Protein AF-A0A238J7X1-F1 (afdb_monomer_lite)

pLDDT: mean 80.58, std 17.17, range [36.69, 96.25]

Sequence (124 aa):
MQLDMCPGELLDRLIIRRFRLQLCAVSSRERREKLLNEVADIERAIKGFDFPNDLECALQSVNAKLWNMECDFSKNELNFSQEVIEEYISLKVKRVQIRSKIDSHFGCGTREYRNFVNKIPCGD

Secondary structure (DSSP, 8-state):
------HHHHHHHHHHHHHHHHTT---SHHHHHHHHHHHHHHHHHTTT----HHHHHHHHHHHHHHHHHHHHHHHS-S---HHHHHHHHHHHHHHHHHHHHHHHHTT--TTHHHHHHTTS----

Organism: NCBI:txid1037362

Radius of gyration: 16.06 Å; chains: 1; bounding box: 39×25×42 Å

Structure (mmCIF, N/CA/C/O backbone):
data_AF-A0A238J7X1-F1
#
_entry.id   AF-A0A238J7X1-F1
#
loop_
_atom_site.group_PDB
_atom_site.id
_atom_site.type_symbol
_atom_site.label_atom_id
_atom_site.label_alt_id
_atom_site.label_comp_id
_atom_site.label_asym_id
_atom_site.label_entity_id
_atom_site.label_seq_id
_atom_site.pdbx_PDB_ins_code
_atom_site.Cartn_x
_atom_site.Cartn_y
_atom_site.Cartn_z
_atom_site.occupancy
_atom_site.B_iso_or_equiv
_atom_site.auth_seq_id
_atom_site.auth_comp_id
_atom_site.auth_asym_id
_atom_site.auth_atom_id
_atom_site.pdbx_PDB_model_num
ATOM 1 N N . MET A 1 1 ? -4.161 11.622 -17.874 1.00 40.41 1 MET A N 1
ATOM 2 C CA . MET A 1 1 ? -3.591 12.118 -16.608 1.00 40.41 1 MET A CA 1
ATOM 3 C C . MET A 1 1 ? -2.203 11.512 -16.488 1.00 40.41 1 MET A C 1
ATOM 5 O O . MET A 1 1 ? -2.116 10.295 -16.411 1.00 40.41 1 MET A O 1
ATOM 9 N N . GLN A 1 2 ? -1.136 12.305 -16.612 1.00 43.50 2 GLN A N 1
ATOM 10 C CA . GLN A 1 2 ? 0.211 11.834 -16.271 1.00 43.50 2 GLN A CA 1
ATOM 11 C C . GLN A 1 2 ? 0.274 11.799 -14.743 1.00 43.50 2 GLN A C 1
ATOM 13 O O . GLN A 1 2 ? 0.018 12.807 -14.091 1.00 43.50 2 GLN A O 1
ATOM 18 N N . LEU A 1 3 ? 0.469 10.613 -14.174 1.00 53.69 3 LEU A N 1
ATOM 19 C CA . LEU A 1 3 ? 0.652 10.451 -12.739 1.00 53.69 3 LEU A CA 1
ATOM 20 C C . LEU A 1 3 ? 2.136 10.703 -12.448 1.00 53.69 3 LEU A C 1
ATOM 22 O O . LEU A 1 3 ? 2.939 9.792 -12.618 1.00 53.69 3 LEU A O 1
ATOM 26 N N . ASP A 1 4 ? 2.497 11.922 -12.042 1.00 65.00 4 ASP A N 1
ATOM 27 C CA . ASP A 1 4 ? 3.839 12.247 -11.529 1.00 65.00 4 ASP A CA 1
ATOM 28 C C . ASP A 1 4 ? 4.024 11.614 -10.139 1.00 65.00 4 ASP A C 1
ATOM 30 O O . ASP A 1 4 ? 3.951 12.276 -9.106 1.00 65.00 4 ASP A O 1
ATOM 34 N N . MET A 1 5 ? 4.173 10.292 -10.099 1.00 77.62 5 MET A N 1
ATOM 35 C CA . MET A 1 5 ? 4.390 9.522 -8.877 1.00 77.62 5 MET A CA 1
ATOM 36 C C . MET A 1 5 ? 5.461 8.469 -9.110 1.00 77.62 5 MET A C 1
ATOM 38 O O . MET A 1 5 ? 5.525 7.860 -10.179 1.00 77.62 5 MET A O 1
ATOM 42 N N . CYS A 1 6 ? 6.272 8.218 -8.084 1.00 87.44 6 CYS A N 1
ATOM 43 C CA . CYS A 1 6 ? 7.248 7.144 -8.144 1.00 87.44 6 CYS A CA 1
ATOM 44 C C . CYS A 1 6 ? 6.577 5.754 -8.198 1.00 87.44 6 CYS A C 1
ATOM 46 O O . CYS A 1 6 ? 5.458 5.584 -7.695 1.00 87.44 6 CYS A O 1
ATOM 48 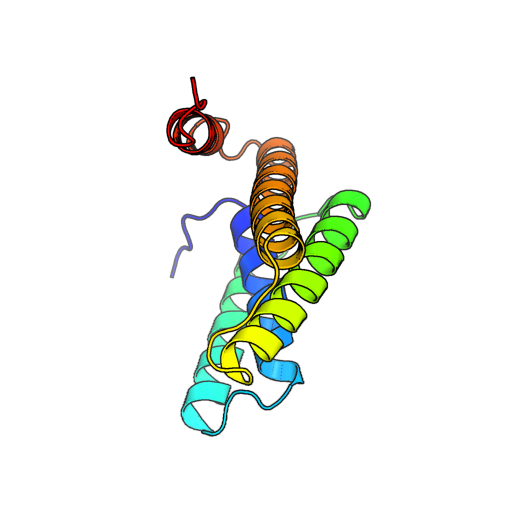N N . PRO A 1 7 ? 7.238 4.736 -8.785 1.00 88.62 7 PRO A N 1
ATOM 49 C CA . PRO A 1 7 ? 6.639 3.413 -8.983 1.00 88.62 7 PRO A CA 1
ATOM 50 C C . PRO A 1 7 ? 6.185 2.722 -7.692 1.00 88.62 7 PRO A C 1
ATOM 52 O O . PRO A 1 7 ? 5.136 2.079 -7.675 1.00 88.62 7 PRO A O 1
ATOM 55 N N . GLY A 1 8 ? 6.921 2.885 -6.593 1.00 90.38 8 GLY A N 1
ATOM 56 C CA . GLY A 1 8 ? 6.549 2.376 -5.276 1.00 90.38 8 GLY A CA 1
ATOM 57 C C . GLY A 1 8 ? 5.301 3.055 -4.715 1.00 90.38 8 GLY A C 1
ATOM 58 O O . GLY A 1 8 ? 4.470 2.384 -4.104 1.00 90.38 8 GLY A O 1
ATOM 59 N N . GLU A 1 9 ? 5.101 4.355 -4.964 1.00 90.75 9 GLU A N 1
ATOM 60 C CA . GLU A 1 9 ? 3.836 5.027 -4.635 1.00 90.75 9 GLU A CA 1
ATOM 61 C C . GLU A 1 9 ? 2.666 4.508 -5.475 1.00 90.75 9 GLU A C 1
ATOM 63 O O . GLU A 1 9 ? 1.577 4.273 -4.944 1.00 90.75 9 GLU A O 1
ATOM 68 N N . LEU A 1 10 ? 2.878 4.319 -6.777 1.00 91.12 10 LEU A N 1
ATOM 69 C CA . LEU A 1 10 ? 1.848 3.801 -7.673 1.00 91.12 10 LEU A CA 1
ATOM 70 C C . LEU A 1 10 ? 1.402 2.394 -7.256 1.00 91.12 10 LEU A C 1
ATOM 72 O O . LEU A 1 10 ? 0.199 2.147 -7.131 1.00 91.12 10 LEU A O 1
ATOM 76 N N . LEU A 1 11 ? 2.353 1.500 -6.974 1.00 93.94 11 LEU A N 1
ATOM 77 C CA . LEU A 1 11 ? 2.066 0.142 -6.513 1.00 93.94 11 LEU A CA 1
ATOM 78 C C . LEU A 1 11 ? 1.311 0.144 -5.176 1.00 93.94 11 LEU A C 1
ATOM 80 O O . LEU A 1 11 ? 0.302 -0.545 -5.022 1.00 93.94 11 LEU A O 1
ATOM 84 N N . ASP A 1 12 ? 1.750 0.964 -4.223 1.00 94.19 12 ASP A N 1
ATOM 85 C CA . ASP A 1 12 ? 1.096 1.122 -2.923 1.00 94.19 12 ASP A CA 1
ATOM 86 C C . ASP A 1 12 ? -0.367 1.577 -3.063 1.00 94.19 12 ASP A C 1
ATOM 88 O O . ASP A 1 12 ? -1.282 1.003 -2.461 1.00 94.19 12 ASP A O 1
ATOM 92 N N . ARG A 1 13 ? -0.617 2.576 -3.920 1.00 91.56 13 ARG A N 1
ATOM 93 C CA . ARG A 1 13 ? -1.975 3.053 -4.212 1.00 91.56 13 ARG A CA 1
ATOM 94 C C . ARG A 1 13 ? -2.830 1.971 -4.858 1.00 91.56 13 ARG A C 1
ATOM 96 O O . ARG A 1 13 ? -3.990 1.827 -4.463 1.00 91.56 13 ARG A O 1
ATOM 103 N N . LEU A 1 14 ? -2.279 1.215 -5.810 1.00 93.44 14 LEU A N 1
ATOM 104 C CA . LEU A 1 14 ? -2.995 0.123 -6.468 1.00 93.44 14 LEU A CA 1
ATOM 105 C C . LEU A 1 14 ? -3.471 -0.920 -5.452 1.00 93.44 14 LEU A C 1
ATOM 107 O O . LEU A 1 14 ? -4.656 -1.259 -5.433 1.00 93.44 14 LEU A O 1
ATOM 111 N N . ILE A 1 15 ? -2.570 -1.382 -4.580 1.00 93.12 15 ILE A N 1
ATOM 112 C CA . ILE A 1 15 ? -2.861 -2.389 -3.551 1.00 93.12 15 ILE A CA 1
ATOM 113 C C . ILE A 1 15 ? -4.021 -1.925 -2.660 1.00 93.12 15 ILE A C 1
ATOM 115 O O . ILE A 1 15 ? -5.005 -2.642 -2.476 1.00 93.12 15 ILE A O 1
ATOM 119 N N . ILE A 1 16 ? -3.964 -0.686 -2.170 1.00 90.31 16 ILE A N 1
ATOM 120 C CA . ILE A 1 16 ? -5.000 -0.127 -1.288 1.00 90.31 16 ILE A CA 1
ATOM 121 C C . ILE A 1 16 ? -6.342 0.006 -2.001 1.00 90.31 16 ILE A C 1
ATOM 123 O O . ILE A 1 16 ? -7.391 -0.276 -1.416 1.00 90.31 16 ILE A O 1
ATOM 127 N N . ARG A 1 17 ? -6.345 0.441 -3.267 1.00 89.62 17 ARG A N 1
ATOM 128 C CA . ARG A 1 17 ? -7.594 0.557 -4.030 1.00 89.62 17 ARG A CA 1
ATOM 129 C C . ARG A 1 17 ? -8.209 -0.813 -4.313 1.00 89.62 17 ARG A C 1
ATOM 131 O O . ARG A 1 17 ? -9.427 -0.941 -4.209 1.00 89.62 17 ARG A O 1
ATOM 138 N N . ARG A 1 18 ? -7.393 -1.838 -4.574 1.00 89.56 18 ARG A N 1
ATOM 139 C CA . ARG A 1 18 ? -7.862 -3.225 -4.714 1.00 89.56 18 ARG A CA 1
ATOM 140 C C . ARG A 1 18 ? -8.485 -3.755 -3.421 1.00 89.56 18 ARG A C 1
ATOM 142 O O . ARG A 1 18 ? -9.589 -4.290 -3.488 1.00 89.56 18 ARG A O 1
ATOM 149 N N . PHE A 1 19 ? -7.871 -3.521 -2.257 1.00 86.56 19 PHE A N 1
ATOM 150 C CA . PHE A 1 19 ? -8.482 -3.896 -0.972 1.0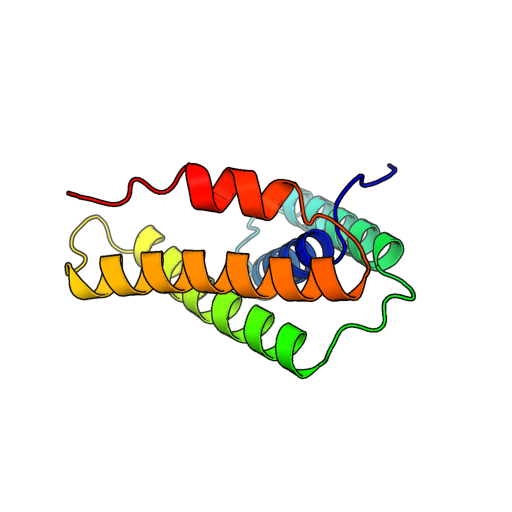0 86.56 19 PHE A CA 1
ATOM 151 C C . PHE A 1 19 ? -9.847 -3.229 -0.761 1.00 86.56 19 PHE A C 1
ATOM 153 O O . PHE A 1 19 ? -10.820 -3.894 -0.403 1.00 86.56 19 PHE A O 1
ATOM 160 N N . ARG A 1 20 ? -9.960 -1.934 -1.082 1.00 82.94 20 ARG A N 1
ATOM 161 C CA . ARG A 1 20 ? -11.235 -1.202 -1.004 1.00 82.94 20 ARG A CA 1
ATOM 162 C C . ARG A 1 20 ? -12.312 -1.753 -1.947 1.00 82.94 20 ARG A C 1
ATOM 164 O O . ARG A 1 20 ? -13.485 -1.739 -1.582 1.00 82.94 20 ARG A O 1
ATOM 171 N N . LEU A 1 21 ? -11.937 -2.234 -3.137 1.00 83.50 21 LEU A N 1
ATOM 172 C CA . LEU A 1 21 ? -12.870 -2.850 -4.091 1.00 83.50 21 LEU A CA 1
ATOM 173 C C . LEU A 1 21 ? -13.360 -4.229 -3.641 1.00 83.50 21 LEU A C 1
ATOM 175 O O . LEU A 1 21 ? -14.544 -4.527 -3.798 1.00 83.50 21 LEU A O 1
ATOM 179 N N . GLN A 1 22 ? -12.463 -5.070 -3.120 1.00 76.94 22 GLN A N 1
ATOM 180 C CA . GLN A 1 22 ? -12.768 -6.464 -2.780 1.00 76.94 22 GLN A CA 1
ATOM 181 C C . GLN A 1 22 ? -13.762 -6.598 -1.622 1.00 76.94 22 GLN A C 1
ATOM 183 O O . GLN A 1 22 ? -14.540 -7.545 -1.593 1.00 76.94 22 GLN A O 1
ATOM 188 N N . LEU A 1 23 ? -13.771 -5.650 -0.684 1.00 62.72 23 LEU A N 1
ATOM 189 C CA . LEU A 1 23 ? -14.472 -5.812 0.593 1.00 62.72 23 LEU A CA 1
ATOM 190 C C . LEU A 1 23 ? -15.825 -5.092 0.683 1.00 62.72 23 LEU A C 1
ATOM 192 O O . LEU A 1 23 ? -16.319 -4.866 1.782 1.00 62.72 23 LEU A O 1
ATOM 196 N N . CYS A 1 24 ? -16.439 -4.711 -0.444 1.00 53.97 24 CYS A N 1
ATOM 197 C CA . CYS A 1 24 ? -17.734 -4.006 -0.467 1.00 53.97 24 CYS A CA 1
ATOM 198 C C . CYS A 1 24 ? -17.786 -2.727 0.401 1.00 53.97 24 CYS A C 1
ATOM 200 O O . CYS A 1 24 ? -18.867 -2.198 0.647 1.00 53.97 24 CYS A O 1
ATOM 202 N N . ALA A 1 25 ? -16.632 -2.163 0.789 1.00 55.44 25 ALA A N 1
ATOM 203 C CA . ALA A 1 25 ? -16.521 -0.899 1.531 1.00 55.44 25 ALA A CA 1
ATOM 204 C C . ALA A 1 25 ? -17.044 0.311 0.731 1.00 55.44 25 ALA A C 1
ATOM 206 O O . ALA A 1 25 ? -17.080 1.444 1.211 1.00 55.44 25 ALA A O 1
ATOM 207 N N . VAL A 1 26 ? -17.444 0.073 -0.517 1.00 61.31 26 VAL A N 1
ATOM 208 C CA . VAL A 1 26 ? -17.997 1.061 -1.420 1.00 61.31 26 VAL A CA 1
ATOM 209 C C . VAL A 1 26 ? -19.493 0.809 -1.563 1.00 61.31 26 VAL A C 1
ATOM 211 O O . VAL A 1 26 ? -19.939 0.076 -2.441 1.00 61.31 26 VAL A O 1
ATOM 214 N N . SER A 1 27 ? -20.263 1.423 -0.668 1.00 68.50 27 SER A N 1
ATOM 215 C CA . SER A 1 27 ? -21.719 1.267 -0.587 1.00 68.50 27 SER A CA 1
ATOM 216 C C . SER A 1 27 ? -22.477 1.825 -1.796 1.00 68.50 27 SER A C 1
ATOM 218 O O . SER A 1 27 ? -23.617 1.431 -2.026 1.00 68.50 27 SER A O 1
ATOM 220 N N . SER A 1 28 ? -21.868 2.716 -2.590 1.00 81.44 28 SER A N 1
ATOM 221 C CA . SER A 1 28 ? -22.499 3.293 -3.780 1.00 81.44 28 SER A CA 1
ATOM 222 C C . SER A 1 28 ? -21.859 2.818 -5.084 1.00 81.44 28 SER A C 1
ATOM 224 O O . SER A 1 28 ? -20.635 2.744 -5.222 1.00 81.44 28 SER A O 1
ATOM 226 N N . ARG A 1 29 ? -22.709 2.553 -6.082 1.00 82.88 29 ARG A N 1
ATOM 227 C CA . ARG A 1 29 ? -22.296 2.173 -7.440 1.00 82.88 29 ARG A CA 1
ATOM 228 C C . ARG A 1 29 ? -21.345 3.198 -8.062 1.00 82.88 29 ARG A C 1
ATOM 230 O O . ARG A 1 29 ? -20.310 2.815 -8.591 1.00 82.88 29 ARG A O 1
ATOM 237 N N . GLU A 1 30 ? -21.653 4.484 -7.923 1.00 84.75 30 GLU A N 1
ATOM 238 C CA . GLU A 1 30 ? -20.835 5.581 -8.454 1.00 84.75 30 GLU A CA 1
ATOM 239 C C . GLU A 1 30 ? -19.417 5.588 -7.862 1.00 84.75 30 GLU A C 1
ATOM 241 O O . GLU A 1 30 ? -18.425 5.677 -8.586 1.00 84.75 30 GLU A O 1
ATOM 246 N N . ARG A 1 31 ? -19.288 5.420 -6.538 1.00 82.88 31 ARG A N 1
ATOM 247 C CA . ARG A 1 31 ? -17.969 5.347 -5.896 1.00 82.88 31 ARG A CA 1
ATOM 248 C C . ARG A 1 31 ? -17.203 4.103 -6.344 1.00 82.88 31 ARG A C 1
ATOM 250 O O . ARG A 1 31 ? -15.978 4.153 -6.438 1.00 82.88 31 ARG A O 1
ATOM 257 N N . ARG A 1 32 ? -17.903 2.995 -6.618 1.00 85.81 32 ARG A N 1
ATOM 258 C CA . ARG A 1 32 ? -17.287 1.750 -7.096 1.00 85.81 32 ARG A CA 1
ATOM 259 C C . ARG A 1 32 ? -16.762 1.919 -8.516 1.00 85.81 32 ARG A C 1
ATOM 261 O O . ARG A 1 32 ? -15.624 1.545 -8.771 1.00 85.81 32 ARG A O 1
ATOM 268 N N . GLU A 1 33 ? -17.550 2.512 -9.407 1.00 89.31 33 GLU A N 1
ATOM 269 C CA . GLU A 1 33 ? -17.140 2.825 -10.782 1.00 89.31 33 GLU A CA 1
ATOM 270 C C . GLU A 1 33 ? -15.945 3.784 -10.797 1.00 89.31 33 GLU A C 1
ATOM 272 O O . GLU A 1 33 ? -14.950 3.518 -11.469 1.00 89.31 33 GLU A O 1
ATOM 277 N N . LYS A 1 34 ? -15.969 4.835 -9.967 1.00 87.69 34 LYS A N 1
ATOM 278 C CA . LYS A 1 34 ? -14.820 5.735 -9.804 1.00 87.69 34 LYS A CA 1
ATOM 279 C C . LYS A 1 34 ? -13.564 4.988 -9.350 1.00 87.69 34 LYS A C 1
ATOM 281 O O . LYS A 1 34 ? -12.492 5.192 -9.908 1.00 87.69 34 LYS A O 1
ATOM 286 N N . LEU A 1 35 ? -13.691 4.102 -8.364 1.00 88.19 35 LEU A N 1
ATOM 287 C CA . LEU A 1 35 ? -12.562 3.333 -7.846 1.00 88.19 35 LEU A CA 1
ATOM 288 C C . LEU A 1 35 ? -12.010 2.331 -8.873 1.00 88.19 35 LEU A C 1
ATOM 290 O O . LEU A 1 35 ? -10.797 2.163 -8.952 1.00 88.19 35 LEU A O 1
ATOM 294 N N . LEU A 1 36 ? -12.877 1.697 -9.667 1.00 90.62 36 LEU A N 1
ATOM 295 C CA . LEU A 1 36 ? -12.475 0.826 -10.776 1.00 90.62 36 LEU A CA 1
ATOM 296 C C . LEU A 1 36 ? -11.698 1.600 -11.844 1.00 90.62 36 LEU A C 1
ATOM 298 O O . LEU A 1 36 ? -10.655 1.130 -12.291 1.00 90.62 36 LEU A O 1
ATOM 302 N N . ASN A 1 37 ? -12.162 2.800 -12.199 1.00 90.50 37 ASN A N 1
ATOM 303 C CA . ASN A 1 37 ? -11.456 3.666 -13.143 1.00 90.50 37 ASN A CA 1
ATOM 304 C C . ASN A 1 37 ? -10.079 4.072 -12.606 1.00 90.50 37 ASN A C 1
ATOM 306 O O . ASN A 1 37 ? -9.088 3.966 -13.319 1.00 90.50 37 ASN A O 1
ATOM 310 N N . GLU A 1 38 ? -9.990 4.457 -11.329 1.00 90.12 38 GLU A N 1
ATOM 311 C CA . GLU A 1 38 ? -8.709 4.792 -10.698 1.00 90.12 38 GLU A CA 1
ATOM 312 C C . GLU A 1 38 ? -7.742 3.596 -10.671 1.00 90.12 38 GLU A C 1
ATOM 314 O O . GLU A 1 38 ? -6.545 3.767 -10.890 1.00 90.12 38 GLU A O 1
ATOM 319 N N . VAL A 1 39 ? -8.243 2.379 -10.437 1.00 92.25 39 VAL A N 1
ATOM 320 C CA . VAL A 1 39 ? -7.435 1.150 -10.507 1.00 92.25 39 VAL A CA 1
ATOM 321 C C . VAL A 1 39 ? -6.922 0.915 -11.923 1.00 92.25 39 VAL A C 1
ATOM 323 O O . VAL A 1 39 ? -5.723 0.716 -12.093 1.00 92.25 39 VAL A O 1
ATOM 326 N N . ALA A 1 40 ? -7.788 1.013 -12.931 1.00 91.50 40 ALA A N 1
ATOM 327 C CA . ALA A 1 40 ? -7.399 0.846 -14.328 1.00 91.50 40 ALA A CA 1
ATOM 328 C C . ALA A 1 40 ? -6.378 1.908 -14.779 1.00 91.50 40 ALA A C 1
ATOM 330 O O . ALA A 1 40 ? -5.458 1.614 -15.541 1.00 91.50 40 ALA A O 1
ATOM 331 N N . ASP A 1 41 ? -6.505 3.147 -14.302 1.00 90.50 41 ASP A N 1
ATOM 332 C CA . ASP A 1 41 ? -5.542 4.218 -14.571 1.00 90.50 41 ASP A CA 1
ATOM 333 C C . ASP A 1 41 ? -4.164 3.903 -13.988 1.00 90.50 41 ASP A C 1
ATOM 335 O O . ASP A 1 41 ? -3.155 4.050 -14.681 1.00 90.50 41 ASP A O 1
ATOM 339 N N . ILE A 1 42 ? -4.117 3.425 -12.742 1.00 90.94 42 ILE A N 1
ATOM 340 C CA . ILE A 1 42 ? -2.860 3.053 -12.090 1.00 90.94 42 ILE A CA 1
ATOM 341 C C . ILE A 1 42 ? -2.252 1.816 -12.758 1.00 90.94 42 ILE A C 1
ATOM 343 O O . ILE A 1 42 ? -1.060 1.824 -13.039 1.00 90.94 42 ILE A O 1
ATOM 347 N N . GLU A 1 43 ? -3.045 0.787 -13.078 1.00 91.31 43 GLU A N 1
ATOM 348 C CA . GLU A 1 43 ? -2.579 -0.416 -13.789 1.00 91.31 43 GLU A CA 1
ATOM 349 C C . GLU A 1 43 ? -1.957 -0.078 -15.145 1.00 91.31 43 GLU A C 1
ATOM 351 O O . GLU A 1 43 ? -0.922 -0.632 -15.515 1.00 91.31 43 GLU A O 1
ATOM 356 N N . ARG A 1 44 ? -2.549 0.876 -15.874 1.00 88.56 44 ARG A N 1
ATOM 357 C CA . ARG A 1 44 ? -1.961 1.394 -17.114 1.00 88.56 44 ARG A CA 1
ATOM 358 C C . ARG A 1 44 ? -0.660 2.146 -16.858 1.00 88.56 44 ARG A C 1
ATOM 360 O O . ARG A 1 44 ? 0.279 1.962 -17.625 1.00 88.56 44 ARG A O 1
ATOM 367 N N . ALA A 1 45 ? -0.600 2.964 -15.809 1.00 85.56 45 ALA A N 1
ATOM 368 C CA . ALA A 1 45 ? 0.594 3.730 -15.460 1.00 85.56 45 ALA A CA 1
ATOM 369 C C . ALA A 1 45 ? 1.761 2.839 -15.021 1.00 85.56 45 ALA A C 1
ATOM 371 O O . ALA A 1 45 ? 2.906 3.175 -15.305 1.00 85.56 45 ALA A O 1
ATOM 372 N N . ILE A 1 46 ? 1.479 1.707 -14.365 1.00 86.75 46 ILE A N 1
ATOM 373 C CA . ILE A 1 46 ? 2.525 0.787 -13.913 1.00 86.75 46 ILE A CA 1
ATOM 374 C C . ILE A 1 46 ? 2.864 -0.323 -14.914 1.00 86.75 46 ILE A C 1
ATOM 376 O O . ILE A 1 46 ? 3.703 -1.183 -14.638 1.00 86.75 46 ILE A O 1
ATOM 380 N N . LYS A 1 47 ? 2.198 -0.346 -16.071 1.00 85.56 47 LYS A N 1
ATOM 381 C CA . LYS A 1 47 ? 2.407 -1.382 -17.076 1.00 85.56 47 LYS A CA 1
ATOM 382 C C . LYS A 1 47 ? 3.863 -1.362 -17.548 1.00 85.56 47 LYS A C 1
ATOM 384 O O . LYS A 1 47 ? 4.310 -0.387 -18.140 1.00 85.56 47 LYS A O 1
ATOM 389 N N . GLY A 1 48 ? 4.565 -2.474 -17.343 1.00 82.44 48 GLY A N 1
ATOM 390 C CA . GLY A 1 48 ? 5.963 -2.635 -17.747 1.00 82.44 48 GLY A CA 1
ATOM 39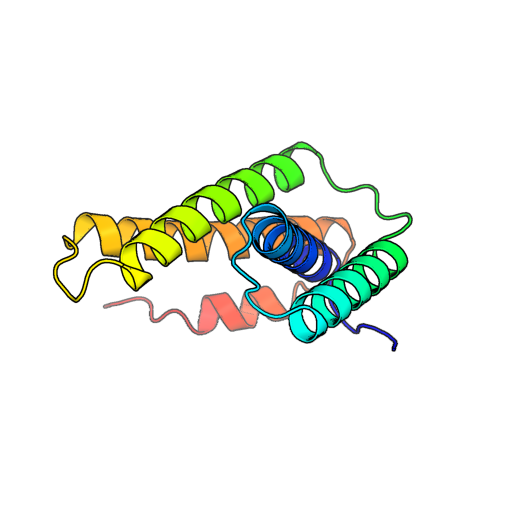1 C C . GLY A 1 48 ? 6.988 -2.375 -16.642 1.00 82.44 48 GLY A C 1
ATOM 392 O O . GLY A 1 48 ? 8.171 -2.572 -16.898 1.00 82.44 48 GLY A O 1
ATOM 393 N N . PHE A 1 49 ? 6.573 -1.993 -15.427 1.00 87.06 49 PHE A N 1
ATOM 394 C CA . PHE A 1 49 ? 7.458 -2.110 -14.266 1.00 87.06 49 PHE A CA 1
ATOM 395 C C . PHE A 1 49 ? 7.539 -3.570 -13.823 1.00 87.06 49 PHE A C 1
ATOM 397 O O . PHE A 1 49 ? 6.514 -4.221 -13.622 1.00 87.06 49 PHE A O 1
ATOM 404 N N . ASP A 1 50 ? 8.764 -4.054 -13.650 1.00 90.12 50 ASP A N 1
ATOM 405 C CA . ASP A 1 50 ? 9.054 -5.366 -13.080 1.00 90.12 50 ASP A CA 1
ATOM 406 C C . ASP A 1 50 ? 9.391 -5.191 -11.598 1.00 90.12 50 ASP A C 1
ATOM 408 O O . ASP A 1 50 ? 10.520 -4.866 -11.227 1.00 90.12 50 ASP A O 1
ATOM 412 N N . PHE A 1 51 ? 8.367 -5.245 -10.746 1.00 90.38 51 PHE A N 1
ATOM 413 C CA . PHE A 1 51 ? 8.536 -4.974 -9.323 1.00 90.38 51 PHE A CA 1
ATOM 414 C C . PHE A 1 51 ? 9.313 -6.105 -8.635 1.00 90.38 51 PHE A C 1
ATOM 416 O O . PHE A 1 51 ? 9.022 -7.278 -8.873 1.00 90.38 51 PHE A O 1
ATOM 423 N N . PRO A 1 52 ? 10.246 -5.791 -7.714 1.00 92.94 52 PRO A N 1
ATOM 424 C CA . PRO A 1 52 ? 10.894 -6.818 -6.907 1.00 92.94 52 PRO A CA 1
ATOM 425 C C . PRO A 1 52 ? 9.849 -7.586 -6.087 1.00 92.94 52 PRO A C 1
ATOM 427 O O . PRO A 1 52 ? 9.204 -7.013 -5.206 1.00 92.94 52 PRO A O 1
ATOM 430 N N . ASN A 1 53 ? 9.667 -8.873 -6.397 1.00 93.75 53 ASN A N 1
ATOM 431 C CA . ASN A 1 53 ? 8.590 -9.700 -5.841 1.00 93.75 53 ASN A CA 1
ATOM 432 C C . ASN A 1 53 ? 8.609 -9.746 -4.302 1.00 93.75 53 ASN A C 1
ATOM 434 O O . ASN A 1 53 ? 7.567 -9.714 -3.654 1.00 93.75 53 ASN A O 1
ATOM 438 N N . ASP A 1 54 ? 9.797 -9.765 -3.695 1.00 95.12 54 ASP A N 1
ATOM 439 C CA . ASP A 1 54 ? 9.971 -9.719 -2.243 1.00 95.12 54 ASP A CA 1
ATOM 440 C C . ASP A 1 54 ? 9.420 -8.418 -1.633 1.00 95.12 54 ASP A C 1
ATOM 442 O O . ASP A 1 54 ? 8.700 -8.450 -0.629 1.00 95.12 54 ASP A O 1
ATOM 446 N N . LEU A 1 55 ? 9.708 -7.275 -2.261 1.00 94.06 55 LEU A N 1
ATOM 447 C CA . LEU A 1 55 ? 9.219 -5.967 -1.830 1.00 94.06 55 LEU A CA 1
ATOM 448 C C . LEU A 1 55 ? 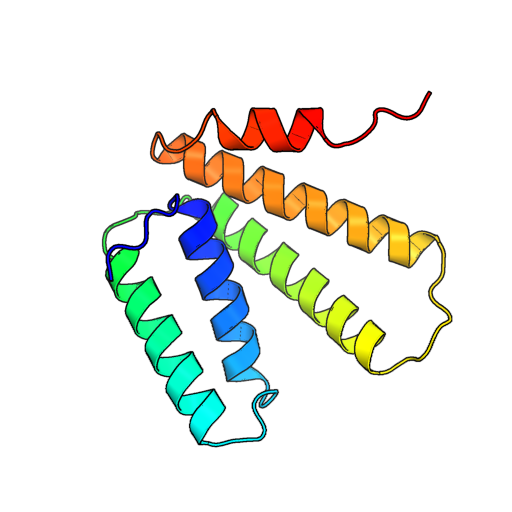7.726 -5.795 -2.116 1.00 94.06 55 LEU A C 1
ATOM 450 O O . LEU A 1 55 ? 7.017 -5.238 -1.277 1.00 94.06 55 LEU A O 1
ATOM 454 N N . GLU A 1 56 ? 7.232 -6.296 -3.249 1.00 94.19 56 GLU A N 1
ATOM 455 C CA . GLU A 1 56 ? 5.804 -6.296 -3.568 1.00 94.19 56 GLU A CA 1
ATOM 456 C C . GLU A 1 56 ? 5.013 -7.114 -2.538 1.00 94.19 56 GLU A C 1
ATOM 458 O O . GLU A 1 56 ? 4.073 -6.592 -1.932 1.00 94.19 56 GLU A O 1
ATOM 463 N N . CYS A 1 57 ? 5.417 -8.360 -2.268 1.00 95.25 57 CYS A N 1
ATOM 464 C CA . CYS A 1 57 ? 4.778 -9.200 -1.255 1.00 95.25 57 CYS A CA 1
ATOM 465 C C . CYS A 1 57 ? 4.825 -8.552 0.136 1.00 95.25 57 CYS A C 1
ATOM 467 O O . CYS A 1 57 ? 3.829 -8.564 0.868 1.00 95.25 57 CYS A O 1
ATOM 469 N N . ALA A 1 58 ? 5.957 -7.945 0.508 1.00 95.88 58 ALA A N 1
ATOM 470 C CA . ALA A 1 58 ? 6.081 -7.235 1.777 1.00 95.88 58 ALA A CA 1
ATOM 471 C C . ALA A 1 58 ? 5.120 -6.037 1.857 1.00 95.88 58 ALA A C 1
ATOM 473 O O . ALA A 1 58 ? 4.467 -5.841 2.887 1.00 95.88 58 ALA A O 1
ATOM 474 N N . LEU A 1 59 ? 4.998 -5.258 0.778 1.00 96.06 59 LEU A N 1
ATOM 475 C CA . LEU A 1 59 ? 4.097 -4.109 0.700 1.00 96.06 59 LEU A CA 1
ATOM 476 C C . LEU A 1 59 ? 2.630 -4.540 0.798 1.00 96.06 59 LEU A C 1
ATOM 478 O O . LEU A 1 59 ? 1.858 -3.933 1.542 1.00 96.06 59 LEU A O 1
ATOM 482 N N . GLN A 1 60 ? 2.258 -5.615 0.098 1.00 94.62 60 GLN A N 1
ATOM 483 C CA . GLN A 1 60 ? 0.924 -6.211 0.170 1.00 94.62 60 GLN A CA 1
ATOM 484 C C . GLN A 1 60 ? 0.590 -6.664 1.598 1.00 94.62 60 GLN A C 1
ATOM 486 O O . GLN A 1 60 ? -0.470 -6.317 2.116 1.00 94.62 60 GLN A O 1
ATOM 491 N N . SER A 1 61 ? 1.507 -7.374 2.263 1.00 95.94 61 SER A N 1
ATOM 492 C CA . SER A 1 61 ? 1.310 -7.864 3.634 1.00 95.94 61 SER A CA 1
ATOM 493 C C . SER A 1 61 ? 1.155 -6.726 4.649 1.00 95.94 61 SER A C 1
ATOM 495 O O . SER A 1 61 ? 0.237 -6.749 5.470 1.00 95.94 61 SER A O 1
ATOM 497 N N . VAL A 1 62 ? 2.001 -5.692 4.573 1.00 96.25 62 VAL A N 1
ATOM 498 C CA . VAL A 1 62 ? 1.895 -4.519 5.457 1.00 96.25 62 VAL A CA 1
ATOM 499 C C . VAL A 1 62 ? 0.581 -3.771 5.224 1.00 96.25 62 VAL A C 1
ATOM 501 O O . VAL A 1 62 ? -0.092 -3.418 6.191 1.00 96.25 62 VAL A O 1
ATOM 504 N N . ASN A 1 63 ? 0.178 -3.567 3.967 1.00 94.81 63 ASN A N 1
ATOM 505 C CA . ASN A 1 63 ? -1.093 -2.911 3.660 1.00 94.81 63 ASN A CA 1
ATOM 506 C C . ASN A 1 63 ? -2.304 -3.732 4.121 1.00 94.81 63 ASN A C 1
ATOM 508 O O . ASN A 1 63 ? -3.263 -3.140 4.607 1.00 94.81 63 ASN A O 1
ATOM 512 N N . ALA A 1 64 ? -2.257 -5.065 4.037 1.00 92.00 64 ALA A N 1
ATOM 513 C CA . ALA A 1 64 ? -3.319 -5.926 4.556 1.00 92.00 64 ALA A CA 1
ATOM 514 C C . ALA A 1 64 ? -3.473 -5.786 6.081 1.00 92.00 64 ALA A C 1
ATOM 516 O O . ALA A 1 64 ? -4.586 -5.630 6.580 1.00 92.00 64 ALA A O 1
ATOM 517 N N . LYS A 1 65 ? -2.356 -5.775 6.824 1.00 93.50 65 LYS A N 1
ATOM 518 C CA . LYS A 1 65 ? -2.372 -5.559 8.281 1.00 93.50 65 LYS A CA 1
ATOM 519 C C . LYS A 1 65 ? -2.915 -4.181 8.651 1.00 93.50 65 LYS A C 1
ATOM 521 O O . LYS A 1 65 ? -3.832 -4.091 9.461 1.00 93.50 65 LYS A O 1
ATOM 526 N N . LEU A 1 66 ? -2.391 -3.126 8.021 1.00 92.12 66 LEU A N 1
ATOM 527 C CA . LEU A 1 66 ? -2.855 -1.752 8.241 1.00 92.12 66 LEU A CA 1
ATOM 528 C C . LEU A 1 66 ? -4.348 -1.610 7.952 1.00 92.12 66 LEU A C 1
ATOM 530 O O . LEU A 1 66 ? -5.054 -0.972 8.720 1.00 92.12 66 LEU A O 1
ATOM 534 N N . TRP A 1 67 ? -4.828 -2.221 6.870 1.00 88.94 67 TRP A N 1
ATOM 535 C CA . TRP A 1 67 ? -6.239 -2.191 6.514 1.00 88.94 67 TRP A CA 1
ATOM 536 C C . TRP A 1 67 ? -7.126 -2.838 7.581 1.00 88.94 67 TRP A C 1
ATOM 538 O O . TRP A 1 67 ? -8.157 -2.270 7.939 1.00 88.94 67 TRP A O 1
ATOM 548 N N . ASN A 1 68 ? -6.730 -4.000 8.109 1.00 88.25 68 ASN A N 1
ATOM 549 C CA . ASN A 1 68 ? -7.478 -4.667 9.175 1.00 88.25 68 ASN A CA 1
ATOM 550 C C . ASN A 1 68 ? -7.544 -3.792 10.432 1.00 88.25 68 ASN A C 1
ATOM 552 O O . ASN A 1 68 ? -8.634 -3.567 10.951 1.00 88.25 68 ASN A O 1
ATOM 556 N N . MET A 1 69 ? -6.412 -3.211 10.843 1.00 89.12 69 MET A N 1
ATOM 557 C CA . MET A 1 69 ? -6.371 -2.279 11.975 1.00 89.12 69 MET A CA 1
ATOM 558 C C . MET A 1 69 ? -7.248 -1.046 11.727 1.00 89.12 69 MET A C 1
ATOM 560 O O . MET A 1 69 ? -8.023 -0.669 12.593 1.00 89.12 69 MET A O 1
ATOM 564 N N . GLU A 1 70 ? -7.194 -0.440 10.536 1.00 86.94 70 GLU A N 1
ATOM 565 C CA . GLU A 1 70 ? -8.036 0.711 10.171 1.00 86.94 70 GLU A CA 1
ATOM 566 C C . GLU A 1 70 ? -9.535 0.359 10.176 1.00 86.94 70 GLU A C 1
ATOM 568 O O . GLU A 1 70 ? -10.366 1.174 10.584 1.00 86.94 70 GLU A O 1
ATOM 573 N N . CYS A 1 71 ? -9.896 -0.861 9.767 1.00 82.88 71 CYS A N 1
ATOM 574 C CA . CYS A 1 71 ? -11.267 -1.356 9.869 1.00 82.88 71 CYS A CA 1
ATOM 575 C C . CYS A 1 71 ? -11.698 -1.511 11.330 1.00 82.88 71 CYS A C 1
ATOM 577 O O . CYS A 1 71 ? -12.802 -1.092 11.681 1.00 82.88 71 CYS A O 1
ATOM 579 N N . ASP A 1 72 ? -10.844 -2.072 12.181 1.00 84.00 72 ASP A N 1
ATOM 580 C CA . ASP A 1 72 ? -11.126 -2.228 13.608 1.00 84.00 72 ASP A CA 1
ATOM 581 C C . ASP A 1 72 ? -11.214 -0.867 14.312 1.00 84.00 72 ASP A C 1
ATOM 583 O O . ASP A 1 72 ? -12.105 -0.663 15.137 1.00 84.00 72 ASP A O 1
ATOM 587 N N . PHE A 1 73 ? -10.379 0.097 13.908 1.00 84.19 73 PHE A N 1
ATOM 588 C CA . PHE A 1 73 ? -10.422 1.495 14.353 1.00 84.19 73 PHE A CA 1
ATOM 589 C C . PHE A 1 73 ? -11.732 2.178 13.974 1.00 84.19 73 PHE A C 1
ATOM 591 O O . PHE A 1 73 ? -12.288 2.930 14.765 1.00 84.19 73 PHE A O 1
ATOM 598 N N . SER A 1 74 ? -12.254 1.898 12.779 1.00 79.00 74 SER A N 1
ATOM 599 C CA . SER A 1 74 ? -13.526 2.471 12.329 1.00 79.00 74 SER A CA 1
ATOM 600 C C . SER A 1 74 ? -14.757 1.884 13.027 1.00 79.00 74 SER A C 1
ATOM 602 O O . SER A 1 74 ? -15.809 2.518 13.028 1.00 79.00 74 SER A O 1
ATOM 604 N N . LYS A 1 75 ? -14.647 0.672 13.589 1.00 77.50 75 LYS A N 1
ATOM 605 C CA . LYS A 1 75 ? -15.755 -0.043 14.244 1.00 77.50 75 LYS A CA 1
ATOM 606 C C . LYS A 1 75 ? -15.777 0.143 15.756 1.00 77.50 75 LYS A C 1
ATOM 608 O O . LYS A 1 75 ? -16.853 0.097 16.343 1.00 77.50 75 LYS A O 1
ATOM 613 N N . ASN A 1 76 ? -14.611 0.312 16.375 1.00 73.19 76 ASN A N 1
ATOM 614 C CA 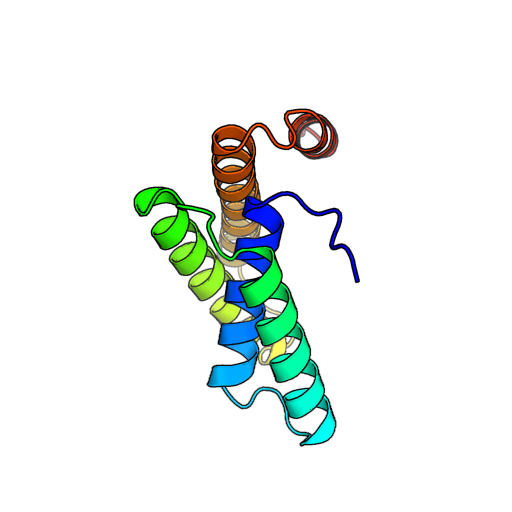. ASN A 1 76 ? -14.479 0.447 17.818 1.00 73.19 76 ASN A CA 1
ATOM 615 C C . ASN A 1 76 ? -14.157 1.900 18.170 1.00 73.19 76 ASN A C 1
ATOM 617 O O . ASN A 1 76 ? -13.044 2.377 17.953 1.00 73.19 76 ASN A O 1
ATOM 621 N N . GLU A 1 77 ? -15.129 2.601 18.748 1.00 58.44 77 GLU A N 1
ATOM 622 C CA . GLU A 1 77 ? -14.894 3.918 19.327 1.00 58.44 77 GLU A CA 1
ATOM 623 C C . GLU A 1 77 ? -14.044 3.769 20.610 1.00 58.44 77 GLU A C 1
ATOM 625 O O . GLU A 1 77 ? -14.534 3.424 21.681 1.00 58.44 77 GLU A O 1
ATOM 630 N N . LEU A 1 78 ? -12.745 4.063 20.469 1.00 59.47 78 LEU A N 1
ATOM 631 C CA . LEU A 1 78 ? -11.910 4.798 21.436 1.00 59.47 78 LEU A CA 1
ATOM 632 C C . LEU A 1 78 ? -11.070 4.083 22.513 1.00 59.47 78 LEU A C 1
ATOM 634 O O . LEU A 1 78 ? -10.402 4.795 23.252 1.00 59.47 78 LEU A O 1
ATOM 638 N N . ASN A 1 79 ? -10.938 2.754 22.564 1.00 68.31 79 ASN A N 1
ATOM 639 C CA . ASN A 1 79 ? -9.984 2.122 23.502 1.00 68.31 79 ASN A CA 1
ATOM 640 C C . ASN A 1 79 ? -9.040 1.127 22.815 1.00 68.31 79 ASN A C 1
ATOM 642 O O . ASN A 1 79 ? -9.235 -0.085 22.885 1.00 68.31 79 ASN A O 1
ATOM 646 N N . PHE A 1 80 ? -7.990 1.647 22.175 1.00 80.38 80 PHE A N 1
ATOM 647 C CA . PHE A 1 80 ? -6.857 0.837 21.720 1.00 80.38 80 PHE A CA 1
ATOM 648 C C . PHE A 1 80 ? -5.750 0.858 22.769 1.00 80.38 80 PHE A C 1
ATOM 650 O O . PHE A 1 80 ? -5.475 1.900 23.363 1.00 80.38 80 PHE A O 1
ATOM 657 N N . SER A 1 81 ? -5.112 -0.290 23.001 1.00 88.00 81 SER A N 1
ATOM 658 C CA . SER A 1 81 ? -3.922 -0.334 23.846 1.00 88.00 81 SER A CA 1
ATOM 659 C C . SER A 1 81 ? -2.776 0.441 23.191 1.00 88.00 81 SER A C 1
ATOM 661 O O . SER A 1 81 ? -2.707 0.569 21.965 1.00 88.00 81 SER A O 1
ATOM 663 N N . GLN A 1 82 ? -1.845 0.921 24.016 1.00 89.62 82 GLN A N 1
ATOM 664 C CA . GLN A 1 82 ? -0.616 1.562 23.547 1.00 89.62 82 GLN A CA 1
ATOM 665 C C . GLN A 1 82 ? 0.154 0.658 22.566 1.00 89.62 82 GLN A C 1
ATOM 667 O O . GLN A 1 82 ? 0.613 1.129 21.530 1.00 89.62 82 GLN A O 1
ATOM 672 N N . GLU A 1 83 ? 0.197 -0.651 22.830 1.00 91.50 83 GLU A N 1
ATOM 673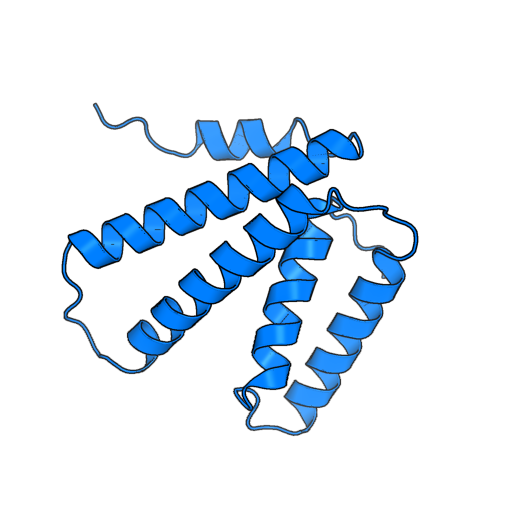 C CA . GLU A 1 83 ? 0.838 -1.647 21.958 1.00 91.50 83 GLU A CA 1
ATOM 674 C C . GLU A 1 83 ? 0.236 -1.671 20.543 1.00 91.50 83 GLU A C 1
ATOM 676 O O . GLU A 1 83 ? 0.967 -1.726 19.555 1.00 91.50 83 GLU A O 1
ATOM 681 N N . VAL A 1 84 ? -1.093 -1.570 20.420 1.00 89.94 84 VAL A N 1
ATOM 682 C CA . VAL A 1 84 ? -1.781 -1.549 19.117 1.00 89.94 84 VAL A CA 1
ATOM 683 C C . VAL A 1 84 ? -1.467 -0.261 18.349 1.00 89.94 84 VAL A C 1
ATOM 685 O O . VAL A 1 84 ? -1.285 -0.289 17.129 1.00 89.94 84 VAL A O 1
ATOM 688 N N . ILE A 1 85 ? -1.376 0.876 19.045 1.00 88.88 85 ILE A N 1
ATOM 689 C CA . ILE A 1 85 ? -1.004 2.160 18.434 1.00 88.88 85 ILE A CA 1
ATOM 690 C C . ILE A 1 85 ? 0.448 2.112 17.938 1.00 88.88 85 ILE A C 1
ATOM 692 O O . ILE A 1 85 ? 0.733 2.523 16.810 1.00 88.88 85 ILE A O 1
ATOM 696 N N . GLU A 1 86 ? 1.360 1.575 18.746 1.00 92.50 86 GLU A N 1
ATOM 697 C CA . GLU A 1 86 ? 2.772 1.418 18.391 1.00 92.50 86 GLU A CA 1
ATOM 698 C C . GLU A 1 86 ? 2.964 0.466 17.206 1.00 92.50 86 GLU A C 1
ATOM 700 O O . GLU A 1 86 ? 3.716 0.783 16.278 1.00 92.50 86 GLU A O 1
ATOM 705 N N . GLU A 1 87 ? 2.234 -0.653 17.169 1.00 93.81 87 GLU A N 1
ATOM 706 C CA . GLU A 1 87 ? 2.238 -1.555 16.016 1.00 93.81 87 GLU A CA 1
ATOM 707 C C . GLU A 1 87 ? 1.748 -0.837 14.749 1.00 93.81 87 GLU A C 1
ATOM 709 O O . GLU A 1 87 ? 2.387 -0.930 13.696 1.00 93.81 87 GLU A O 1
ATOM 714 N N . TYR A 1 88 ? 0.663 -0.063 14.840 1.00 91.62 88 TYR A N 1
ATOM 715 C CA . TYR A 1 88 ? 0.127 0.689 13.705 1.00 91.62 88 TYR A CA 1
ATOM 716 C C . TYR A 1 88 ? 1.143 1.700 13.151 1.00 91.62 88 TYR A C 1
ATOM 718 O O . TYR A 1 88 ? 1.368 1.758 11.936 1.00 91.62 88 TYR A O 1
ATOM 726 N N . ILE A 1 89 ? 1.804 2.463 14.028 1.00 90.69 89 ILE A N 1
ATOM 727 C CA . ILE A 1 89 ? 2.855 3.417 13.645 1.00 90.69 89 ILE A CA 1
ATOM 728 C C . ILE A 1 89 ? 4.035 2.679 13.001 1.00 90.69 89 ILE A C 1
ATOM 730 O O . ILE A 1 89 ? 4.487 3.064 11.918 1.00 90.69 89 ILE A O 1
ATOM 734 N N . SER A 1 90 ? 4.493 1.585 13.612 1.00 94.69 90 SER A N 1
ATOM 735 C CA . SER A 1 90 ? 5.580 0.749 13.090 1.00 94.69 90 SER A CA 1
ATOM 736 C C . SER A 1 90 ? 5.275 0.233 11.679 1.00 94.69 90 SER A C 1
ATOM 738 O O . SER A 1 90 ? 6.104 0.336 10.768 1.00 94.69 90 SER A O 1
ATOM 740 N N . LEU A 1 91 ? 4.047 -0.230 11.437 1.00 95.19 91 LEU A N 1
ATOM 741 C CA . LEU A 1 91 ? 3.601 -0.674 10.118 1.00 95.19 91 LEU A CA 1
ATOM 742 C C . LEU A 1 91 ? 3.539 0.473 9.097 1.00 95.19 91 LEU A C 1
ATOM 744 O O . LEU A 1 91 ? 3.943 0.276 7.946 1.00 95.19 91 LEU A O 1
ATOM 748 N N . LYS A 1 92 ? 3.097 1.679 9.487 1.00 92.12 92 LYS A N 1
ATOM 749 C CA . LYS A 1 92 ? 3.130 2.865 8.606 1.00 92.12 92 LYS A CA 1
ATOM 750 C C . LYS A 1 92 ? 4.559 3.221 8.200 1.00 92.12 92 LYS A C 1
ATOM 752 O O . LYS A 1 92 ? 4.805 3.466 7.019 1.00 92.12 92 LYS A O 1
ATOM 757 N N . VAL A 1 93 ? 5.504 3.195 9.140 1.00 93.12 93 VAL A N 1
ATOM 758 C CA . VAL A 1 93 ? 6.927 3.433 8.853 1.00 93.12 93 VAL A CA 1
ATOM 759 C C . VAL A 1 93 ? 7.469 2.358 7.911 1.00 93.12 93 VAL A C 1
ATOM 761 O O . VAL A 1 93 ? 8.069 2.680 6.883 1.00 93.12 93 VAL A O 1
ATOM 764 N N . LYS A 1 94 ? 7.191 1.080 8.194 1.00 94.12 94 LYS A N 1
ATOM 765 C CA . LYS A 1 94 ? 7.625 -0.045 7.357 1.00 94.12 94 LYS A CA 1
ATOM 766 C C . LYS A 1 94 ? 7.092 0.059 5.926 1.00 94.12 94 LYS A C 1
ATOM 768 O O . LYS A 1 94 ? 7.839 -0.183 4.980 1.00 94.12 94 LYS A O 1
ATOM 773 N N . ARG A 1 95 ? 5.834 0.472 5.743 1.00 95.31 95 ARG A N 1
ATOM 774 C CA . ARG A 1 95 ? 5.239 0.728 4.420 1.00 95.31 95 ARG A CA 1
ATOM 775 C C . ARG A 1 95 ? 6.031 1.771 3.633 1.00 95.31 95 ARG A C 1
ATOM 777 O O . ARG A 1 95 ? 6.347 1.538 2.469 1.00 95.31 95 ARG A O 1
ATOM 784 N N . VAL A 1 96 ? 6.383 2.895 4.260 1.00 92.19 96 VAL A N 1
ATOM 785 C CA . VAL A 1 96 ? 7.174 3.958 3.614 1.00 92.19 96 VAL A CA 1
ATOM 786 C C . VAL A 1 96 ? 8.579 3.469 3.256 1.00 92.19 96 VAL A C 1
ATOM 788 O O . VAL A 1 96 ? 9.060 3.739 2.157 1.00 92.19 96 VAL A O 1
ATOM 791 N N . GLN A 1 97 ? 9.219 2.694 4.134 1.00 92.31 97 GLN A N 1
ATOM 792 C CA . GLN A 1 97 ? 10.530 2.101 3.855 1.00 92.31 97 GLN A CA 1
ATOM 793 C C . GLN A 1 97 ? 10.492 1.139 2.662 1.00 92.31 97 GLN A C 1
ATOM 795 O O . GLN A 1 97 ? 11.379 1.187 1.813 1.00 92.31 97 GLN A O 1
ATOM 800 N N . ILE A 1 98 ? 9.469 0.282 2.570 1.00 94.19 98 ILE A N 1
ATOM 801 C CA . ILE A 1 98 ? 9.310 -0.640 1.438 1.00 94.19 98 ILE A CA 1
ATOM 802 C C . ILE A 1 98 ? 9.104 0.146 0.141 1.00 94.19 98 ILE A C 1
ATOM 804 O O . ILE A 1 98 ? 9.816 -0.103 -0.829 1.00 94.19 98 ILE A O 1
ATOM 808 N N . ARG A 1 99 ? 8.206 1.141 0.139 1.00 93.12 99 ARG A N 1
ATOM 809 C CA . ARG A 1 99 ? 7.996 2.022 -1.021 1.00 93.12 99 ARG A CA 1
ATOM 810 C C . ARG A 1 99 ? 9.292 2.665 -1.488 1.00 93.12 99 ARG A C 1
ATOM 812 O O . ARG A 1 99 ? 9.625 2.551 -2.656 1.00 93.12 99 ARG A O 1
ATOM 819 N N . SER A 1 100 ? 10.061 3.244 -0.570 1.00 89.94 100 SER A N 1
ATOM 820 C CA . SER A 1 100 ? 11.324 3.897 -0.911 1.00 89.94 100 SER A CA 1
ATOM 821 C C . SER A 1 100 ? 12.359 2.937 -1.502 1.00 89.94 100 SER A C 1
ATOM 823 O O . SER A 1 100 ? 13.114 3.336 -2.390 1.00 89.94 100 SER A O 1
ATOM 825 N N . LYS A 1 101 ? 12.392 1.672 -1.063 1.00 92.50 101 LYS A N 1
ATOM 826 C CA . LYS A 1 101 ? 13.243 0.642 -1.680 1.00 92.50 101 LYS A CA 1
ATOM 827 C C . LYS A 1 101 ? 12.807 0.331 -3.111 1.00 92.50 101 LYS A C 1
ATOM 829 O O . LYS A 1 101 ? 13.662 0.220 -3.984 1.00 92.50 101 LYS A O 1
ATOM 834 N N . ILE A 1 102 ? 11.499 0.244 -3.354 1.00 91.88 102 ILE A N 1
ATOM 835 C CA . ILE A 1 102 ? 10.944 0.064 -4.702 1.00 91.88 102 ILE A CA 1
ATOM 836 C C . ILE A 1 102 ? 11.258 1.286 -5.571 1.00 91.88 102 ILE A C 1
ATOM 838 O O . ILE A 1 102 ? 11.749 1.139 -6.682 1.00 91.88 102 ILE A O 1
ATOM 842 N N . ASP A 1 103 ? 11.050 2.497 -5.060 1.00 90.06 103 ASP A N 1
ATOM 843 C CA . ASP A 1 103 ? 11.362 3.734 -5.779 1.00 90.06 103 ASP A CA 1
ATOM 844 C C . ASP A 1 103 ? 12.849 3.787 -6.159 1.00 90.06 103 ASP A C 1
ATOM 846 O O . ASP A 1 103 ? 13.190 4.048 -7.313 1.00 90.06 103 ASP A O 1
ATOM 850 N N . SER A 1 104 ? 13.728 3.423 -5.219 1.00 88.88 104 SER A N 1
ATOM 851 C CA . SER A 1 104 ? 15.177 3.349 -5.440 1.00 88.88 104 SER A CA 1
ATOM 852 C C . SER A 1 104 ? 15.553 2.325 -6.512 1.00 88.88 104 SER A C 1
ATOM 854 O O . SER A 1 104 ? 16.461 2.589 -7.298 1.00 88.88 104 SER A O 1
ATOM 856 N N . HIS A 1 105 ? 14.846 1.192 -6.584 1.00 88.06 105 HIS A N 1
ATOM 857 C CA . HIS A 1 105 ? 15.047 0.181 -7.625 1.00 88.06 105 HIS A CA 1
ATOM 858 C C . HIS A 1 105 ? 14.817 0.750 -9.036 1.00 88.06 105 HIS A C 1
ATOM 860 O O . HIS A 1 105 ? 15.550 0.413 -9.960 1.00 88.06 105 HIS A O 1
ATOM 866 N N . PHE A 1 106 ? 13.867 1.677 -9.191 1.00 84.56 106 PHE A N 1
ATOM 867 C CA . PHE A 1 106 ? 13.556 2.335 -10.466 1.00 84.56 106 PHE A CA 1
ATOM 868 C C . PHE A 1 106 ? 14.219 3.711 -10.640 1.00 84.56 106 PHE A C 1
ATOM 870 O O . PHE A 1 106 ? 13.853 4.467 -11.538 1.00 84.56 106 PHE A O 1
ATOM 877 N N . GLY A 1 107 ? 15.173 4.072 -9.776 1.00 82.06 107 GLY A N 1
ATOM 878 C CA . GLY A 1 107 ? 15.854 5.370 -9.832 1.00 82.06 107 GLY A CA 1
ATOM 879 C C . GLY A 1 107 ? 14.965 6.569 -9.476 1.00 82.06 107 GLY A C 1
ATOM 880 O O . GLY A 1 107 ? 15.355 7.714 -9.710 1.00 82.06 107 GLY A O 1
ATOM 881 N N . CYS A 1 108 ? 13.787 6.335 -8.895 1.00 76.19 108 CYS A N 1
ATOM 882 C CA . CYS A 1 108 ? 12.890 7.383 -8.437 1.00 76.19 108 CYS A CA 1
ATOM 883 C C . CYS A 1 108 ? 13.222 7.769 -6.987 1.00 76.19 108 CYS A C 1
ATOM 885 O O . CYS A 1 108 ? 13.364 6.924 -6.110 1.00 76.19 108 CYS A O 1
ATOM 887 N N . GLY A 1 109 ? 13.351 9.066 -6.707 1.00 59.34 109 GLY A N 1
ATOM 888 C CA . GLY A 1 109 ? 13.118 9.575 -5.354 1.00 59.34 109 GLY A CA 1
ATOM 889 C C . GLY A 1 109 ? 14.097 9.186 -4.231 1.00 59.34 109 GLY A C 1
ATOM 890 O O . GLY A 1 109 ? 13.655 8.896 -3.125 1.00 59.34 109 GLY A O 1
ATOM 891 N N . THR A 1 110 ? 15.411 9.399 -4.380 1.00 51.31 110 THR A N 1
ATOM 892 C CA . THR A 1 110 ? 16.290 9.643 -3.200 1.00 51.31 110 THR A CA 1
ATOM 893 C C . THR A 1 110 ? 16.011 10.997 -2.504 1.00 51.31 110 THR A C 1
ATOM 895 O O . THR A 1 110 ? 16.699 11.377 -1.547 1.00 51.31 110 THR A O 1
ATOM 898 N N . ARG A 1 111 ? 15.014 11.760 -2.985 1.00 47.25 111 ARG A N 1
ATOM 899 C CA . ARG A 1 111 ? 14.661 13.114 -2.522 1.00 47.25 111 ARG A CA 1
ATOM 900 C C . ARG A 1 111 ? 13.483 13.142 -1.539 1.00 47.25 111 ARG A C 1
ATOM 902 O O . ARG A 1 111 ? 13.537 13.904 -0.580 1.00 47.25 111 ARG A O 1
ATOM 909 N N . GLU A 1 112 ? 12.465 12.297 -1.716 1.00 50.09 112 GLU A N 1
ATOM 910 C CA . GLU A 1 112 ? 11.282 12.272 -0.833 1.00 50.09 112 GLU A CA 1
ATOM 911 C C . GLU A 1 112 ? 11.531 11.509 0.475 1.00 50.09 112 GLU A C 1
ATOM 913 O O . GLU A 1 112 ? 11.110 11.969 1.536 1.00 50.09 112 GLU A O 1
ATOM 918 N N . TYR A 1 113 ? 12.322 10.428 0.442 1.00 48.75 113 TYR A N 1
ATOM 919 C CA . TYR A 1 113 ? 12.734 9.705 1.653 1.00 48.75 113 TYR A CA 1
ATOM 920 C C . TYR A 1 113 ? 13.514 10.601 2.629 1.00 48.75 113 TYR A C 1
ATOM 922 O O . TYR A 1 113 ? 13.279 10.564 3.834 1.00 48.75 113 TYR A O 1
ATOM 930 N N . ARG A 1 114 ? 14.371 11.494 2.108 1.00 45.09 114 ARG A N 1
ATOM 931 C CA . ARG A 1 114 ? 15.102 12.493 2.908 1.00 45.09 114 ARG A CA 1
ATOM 932 C C . ARG A 1 114 ? 14.157 13.440 3.655 1.00 45.09 114 ARG A C 1
ATOM 934 O O . ARG A 1 114 ? 14.386 13.734 4.821 1.00 45.09 114 ARG A O 1
ATOM 941 N N . ASN A 1 115 ? 13.076 13.877 3.012 1.00 46.25 115 ASN A N 1
ATOM 942 C CA . ASN A 1 115 ? 12.109 14.794 3.618 1.00 46.25 115 ASN A CA 1
ATOM 943 C C . ASN A 1 115 ? 11.166 14.107 4.617 1.00 46.25 115 ASN A C 1
ATOM 945 O O . ASN A 1 115 ? 10.689 14.771 5.532 1.00 46.25 115 ASN A O 1
ATOM 949 N N . PHE A 1 116 ? 10.889 12.809 4.454 1.00 47.28 116 PHE A N 1
ATOM 950 C CA . PHE A 1 116 ? 10.086 12.039 5.408 1.00 47.28 116 PHE A CA 1
ATOM 951 C C . PHE A 1 116 ? 10.890 11.674 6.662 1.00 47.28 116 PHE A C 1
ATOM 953 O O . PHE A 1 116 ? 10.420 11.919 7.768 1.00 47.28 116 PHE A O 1
ATOM 960 N N . VAL A 1 117 ? 12.127 11.182 6.504 1.00 48.94 117 VAL A N 1
ATOM 961 C CA . VAL A 1 117 ? 13.022 10.862 7.634 1.00 48.94 117 VAL A CA 1
ATOM 962 C C . VAL A 1 117 ? 13.331 12.111 8.467 1.00 48.94 117 VAL A C 1
ATOM 964 O O . VAL A 1 117 ? 13.276 12.049 9.687 1.00 48.94 117 VAL A O 1
ATOM 967 N N . ASN A 1 118 ? 13.543 13.268 7.831 1.00 45.62 118 ASN A N 1
ATOM 968 C CA . ASN A 1 118 ? 13.819 14.530 8.533 1.00 45.62 118 ASN A CA 1
ATOM 969 C C . ASN A 1 118 ? 12.594 15.166 9.220 1.00 45.62 118 ASN A C 1
ATOM 971 O O . ASN A 1 118 ? 12.740 16.188 9.886 1.00 45.62 118 ASN A O 1
ATOM 975 N N . LYS A 1 119 ? 11.384 14.625 9.026 1.00 48.03 119 LYS A N 1
ATOM 976 C CA . LYS A 1 119 ? 10.146 15.114 9.662 1.00 48.03 119 LYS A CA 1
ATOM 977 C C . LYS A 1 119 ? 9.645 14.218 10.789 1.00 48.03 119 LYS A C 1
ATOM 979 O O . LYS A 1 119 ? 8.679 14.590 11.449 1.00 48.03 119 LYS A O 1
ATOM 984 N N . ILE A 1 120 ? 10.272 13.065 11.011 1.00 42.25 120 ILE A N 1
ATOM 985 C CA . ILE A 1 120 ? 10.044 12.290 12.227 1.00 42.25 120 ILE A CA 1
ATOM 986 C C . ILE A 1 120 ? 10.892 12.976 13.299 1.00 42.25 120 ILE A C 1
ATOM 988 O O . ILE A 1 120 ? 12.115 12.974 13.157 1.00 42.25 120 ILE A O 1
ATOM 992 N N . PRO A 1 121 ? 10.300 13.616 14.323 1.00 40.69 121 PRO A N 1
ATOM 993 C CA . PRO A 1 121 ? 11.094 14.107 15.435 1.00 40.69 121 PRO A CA 1
ATOM 994 C C . PRO A 1 121 ? 11.816 12.900 16.034 1.00 40.69 121 PRO A C 1
ATOM 996 O O . PRO A 1 121 ? 11.177 11.957 16.503 1.00 40.69 121 PRO A O 1
ATOM 999 N N . CYS A 1 122 ? 13.147 12.903 15.972 1.00 39.38 122 CYS A N 1
ATOM 1000 C CA . CYS A 1 122 ? 13.933 12.113 16.902 1.00 39.38 122 CYS A CA 1
ATOM 1001 C C . CYS A 1 122 ? 13.558 12.659 18.279 1.00 39.38 122 CYS A C 1
ATOM 1003 O O . CYS A 1 122 ? 13.843 13.820 18.565 1.00 39.38 122 CYS A O 1
ATOM 1005 N N . GLY A 1 123 ? 12.794 11.889 19.051 1.00 36.69 123 GLY A N 1
ATOM 1006 C CA . GLY A 1 123 ? 12.519 12.242 20.435 1.00 36.69 123 GLY A CA 1
ATOM 1007 C C . GLY A 1 123 ? 13.839 12.264 21.193 1.00 36.69 123 GLY A C 1
ATOM 1008 O O . GLY A 1 123 ? 14.531 11.245 21.211 1.00 36.69 123 GLY A O 1
ATOM 1009 N N . ASP A 1 124 ? 14.173 13.428 21.745 1.00 37.12 124 ASP A N 1
ATOM 1010 C CA . ASP A 1 124 ? 15.016 13.536 22.936 1.00 37.12 124 ASP A CA 1
ATOM 1011 C C . ASP A 1 124 ? 14.179 13.183 24.177 1.00 37.12 124 ASP A C 1
ATOM 1013 O O . ASP A 1 124 ? 12.977 13.555 24.204 1.00 37.12 124 ASP A O 1
#

Foldseek 3Di:
DQPPDFLLVLLLLLLLLVVCQVPCVPVDPVVNVVSVVSNVVSCVNNPPDPFDPVLSVQLNVLSVVLVVLVVVPVVDPDDDDPVSVVVNVVSVVSNVVSSVVRSVVVVHDPPVVVVVVVPPPPDD